Protein AF-A0A450UFZ1-F1 (afdb_monomer)

pLDDT: mean 83.42, std 14.51, range [48.28, 96.44]

Organism: NCBI:txid2126337

Secondary structure (DSSP, 8-state):
------STT-----TT--TTHHHHHT-EEEEE-SSSTT-EEEEEPTT---HHHHHHHHHHHHHHHTTGGG--HHHHHHHHHHHHS--TT----------------PPPHHHHHHHHT-

Structure (mmCIF, N/CA/C/O backbone):
data_AF-A0A450UFZ1-F1
#
_entry.id   AF-A0A450UFZ1-F1
#
loop_
_atom_site.group_PDB
_atom_site.id
_atom_site.type_symbol
_atom_site.label_atom_id
_atom_site.label_alt_id
_atom_site.label_comp_id
_atom_site.label_asym_id
_atom_site.label_entity_id
_atom_site.label_seq_id
_atom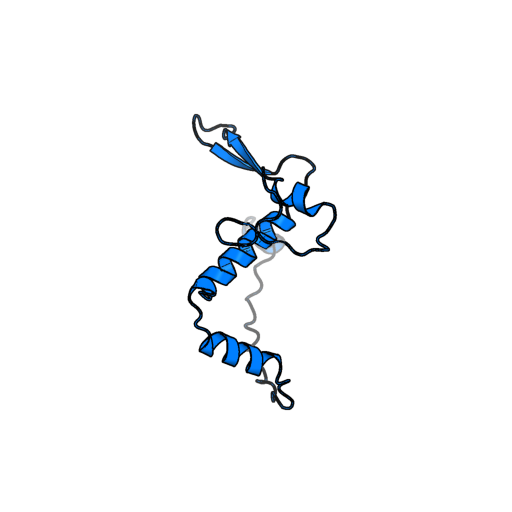_site.pdbx_PDB_ins_code
_atom_site.Cartn_x
_atom_site.Cartn_y
_atom_site.Cartn_z
_atom_site.occupancy
_atom_site.B_iso_or_equiv
_atom_site.auth_seq_id
_atom_site.auth_comp_id
_atom_site.auth_asym_id
_atom_site.auth_atom_id
_atom_site.pdbx_PDB_model_num
ATOM 1 N N . MET A 1 1 ? -22.585 15.765 -6.474 1.00 48.28 1 MET A N 1
ATOM 2 C CA . MET A 1 1 ? -21.159 15.384 -6.363 1.00 48.28 1 MET A CA 1
ATOM 3 C C . MET A 1 1 ? -20.757 14.736 -7.688 1.00 48.28 1 MET A C 1
ATOM 5 O O . MET A 1 1 ? -21.354 13.728 -8.033 1.00 48.28 1 MET A O 1
ATOM 9 N N . LYS A 1 2 ? -19.876 15.345 -8.501 1.00 50.53 2 LYS A N 1
ATOM 10 C CA . LYS A 1 2 ? -19.427 14.746 -9.778 1.00 50.53 2 LYS A CA 1
ATOM 11 C C . LYS A 1 2 ? -18.413 13.640 -9.464 1.00 50.53 2 LYS A C 1
ATOM 13 O O . LYS A 1 2 ? -17.280 13.943 -9.107 1.00 50.53 2 LYS A O 1
ATOM 18 N N . LEU A 1 3 ? -18.851 12.386 -9.540 1.00 60.59 3 LEU A N 1
ATOM 19 C CA . LEU A 1 3 ? -18.049 11.207 -9.186 1.00 60.59 3 LEU A CA 1
ATOM 20 C C . LEU A 1 3 ? -17.047 10.811 -10.289 1.00 60.59 3 LEU A C 1
ATOM 22 O O . LEU A 1 3 ? -16.051 10.161 -10.000 1.00 60.59 3 LEU A O 1
ATOM 26 N N . GLU A 1 4 ? -17.250 11.266 -11.529 1.00 61.94 4 GLU A N 1
ATOM 27 C CA . GLU A 1 4 ? -16.462 10.862 -12.707 1.00 61.94 4 GLU A CA 1
ATOM 28 C C . GLU A 1 4 ? -15.429 11.913 -13.155 1.00 61.94 4 GLU A C 1
ATOM 30 O O . GLU A 1 4 ? -15.299 12.229 -14.336 1.00 61.94 4 GLU A O 1
ATOM 35 N N . ALA A 1 5 ? -14.696 12.508 -12.215 1.00 62.69 5 ALA A N 1
ATOM 36 C CA . ALA A 1 5 ? -13.599 13.422 -12.542 1.00 62.69 5 ALA A CA 1
ATOM 37 C C . ALA A 1 5 ? -12.247 12.694 -12.465 1.00 62.69 5 ALA A C 1
ATOM 39 O O . ALA A 1 5 ? -11.949 12.050 -11.459 1.00 62.69 5 ALA A O 1
ATOM 40 N N . ARG A 1 6 ? -11.421 12.814 -13.513 1.00 65.12 6 ARG A N 1
ATOM 41 C CA . ARG A 1 6 ? -10.036 12.307 -13.561 1.00 65.12 6 ARG A CA 1
ATOM 42 C C . ARG A 1 6 ? -9.068 13.433 -13.185 1.00 65.12 6 ARG A C 1
ATOM 44 O O . ARG A 1 6 ? -9.232 14.539 -13.693 1.00 65.12 6 ARG A O 1
ATOM 51 N N . GLY A 1 7 ? -8.067 13.168 -12.342 1.00 65.38 7 GLY A N 1
ATOM 52 C CA . GLY A 1 7 ? -7.020 14.149 -12.030 1.00 65.38 7 GLY A CA 1
ATOM 53 C C . GLY A 1 7 ? -6.472 14.089 -10.602 1.00 65.38 7 GLY A C 1
ATOM 54 O O . GLY A 1 7 ? -6.672 13.115 -9.882 1.00 65.38 7 GLY A O 1
ATOM 55 N N . ILE A 1 8 ? -5.765 15.160 -10.229 1.00 68.12 8 ILE A N 1
ATOM 56 C CA . ILE A 1 8 ? -5.116 15.380 -8.927 1.00 68.12 8 ILE A CA 1
ATOM 57 C C . ILE A 1 8 ? -6.164 15.265 -7.800 1.00 68.12 8 ILE A C 1
ATOM 59 O O . ILE A 1 8 ? -7.323 15.628 -7.990 1.00 68.12 8 ILE A O 1
ATOM 63 N N . GLU A 1 9 ? -5.761 14.737 -6.639 1.00 65.62 9 GLU A N 1
ATOM 64 C CA . GLU A 1 9 ? -6.634 14.442 -5.481 1.00 65.62 9 GLU A CA 1
ATOM 65 C C . GLU A 1 9 ? -7.625 13.282 -5.684 1.00 65.62 9 GLU A C 1
ATOM 67 O O . GLU A 1 9 ? -8.689 13.222 -5.056 1.00 65.62 9 GLU A O 1
ATOM 72 N N . ARG A 1 10 ? -7.299 12.333 -6.565 1.00 76.62 10 ARG A N 1
ATOM 73 C CA . ARG A 1 10 ? -8.032 11.070 -6.696 1.00 76.62 10 ARG A CA 1
ATOM 74 C C . ARG A 1 10 ? -7.108 9.893 -6.449 1.00 76.62 10 ARG A C 1
ATOM 76 O O . ARG A 1 10 ? -5.946 9.895 -6.845 1.00 76.62 10 ARG A O 1
ATOM 83 N N . TRP A 1 11 ? -7.649 8.891 -5.771 1.00 81.00 11 TRP A N 1
ATOM 84 C CA . TRP A 1 11 ? -6.981 7.617 -5.583 1.00 81.00 11 TRP A CA 1
ATOM 85 C C . TRP A 1 11 ? -7.396 6.666 -6.704 1.00 81.00 11 TRP A C 1
ATOM 87 O O . TRP A 1 11 ? -8.583 6.520 -6.999 1.00 81.00 11 TRP A O 1
ATOM 97 N N . HIS A 1 12 ? -6.402 6.065 -7.348 1.00 84.25 12 HIS A N 1
AT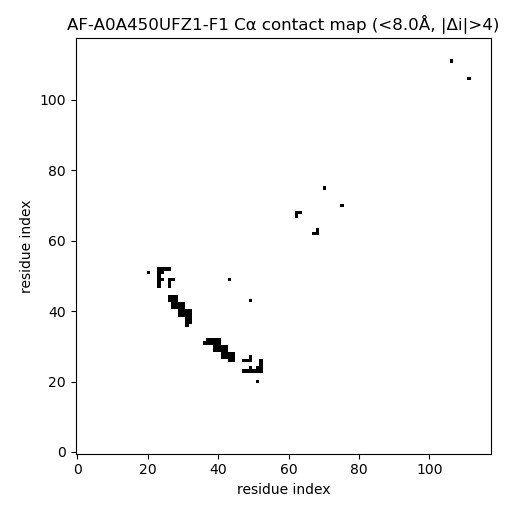OM 98 C CA . HIS A 1 12 ? -6.591 5.118 -8.436 1.00 84.25 12 HIS A CA 1
ATOM 99 C C . HIS A 1 12 ? -6.402 3.701 -7.905 1.00 84.25 12 HIS A C 1
ATOM 101 O O . HIS A 1 12 ? -5.443 3.435 -7.187 1.00 84.25 12 HIS A O 1
ATOM 107 N N . TYR A 1 13 ? -7.299 2.802 -8.294 1.00 87.75 13 TYR A N 1
ATOM 108 C CA . TYR A 1 13 ? -7.231 1.378 -7.989 1.00 87.75 13 TYR A CA 1
ATOM 109 C C . TYR A 1 13 ? -7.456 0.576 -9.275 1.00 87.75 13 TYR A C 1
ATOM 111 O O . TYR A 1 13 ? -7.988 1.090 -10.266 1.00 87.75 13 TYR A O 1
ATOM 119 N N . PHE A 1 14 ? -7.024 -0.682 -9.277 1.00 89.44 14 PHE A N 1
ATOM 120 C CA . PHE A 1 14 ? -7.194 -1.562 -10.428 1.00 89.44 14 PHE A CA 1
ATOM 121 C C . PHE A 1 14 ? -8.674 -1.893 -10.660 1.00 89.44 14 PHE A C 1
ATOM 123 O O . PHE A 1 14 ? -9.403 -2.200 -9.721 1.00 89.44 14 PHE A O 1
ATOM 130 N N . ARG A 1 15 ? -9.130 -1.855 -11.918 1.00 89.31 15 ARG A N 1
ATOM 131 C CA . ARG A 1 15 ? -10.555 -2.020 -12.256 1.00 89.31 15 ARG A CA 1
ATOM 132 C C . ARG A 1 15 ? -11.141 -3.341 -11.753 1.00 89.31 15 ARG A C 1
ATOM 134 O O . ARG A 1 15 ? -12.285 -3.361 -11.316 1.00 89.31 15 ARG A O 1
ATOM 141 N N . GLU A 1 16 ? -10.367 -4.416 -11.826 1.00 94.12 16 GLU A N 1
ATOM 142 C CA . GLU A 1 16 ? -10.795 -5.769 -11.451 1.00 94.12 16 GLU A CA 1
ATOM 143 C C . GLU A 1 16 ? -10.180 -6.183 -10.112 1.00 94.12 16 GLU A C 1
ATOM 145 O O . GLU A 1 16 ? -9.783 -7.329 -9.903 1.00 94.12 16 GLU A O 1
ATOM 150 N N . VAL A 1 17 ? -10.042 -5.223 -9.195 1.00 91.81 17 VAL A N 1
ATOM 151 C CA . VAL A 1 17 ? -9.590 -5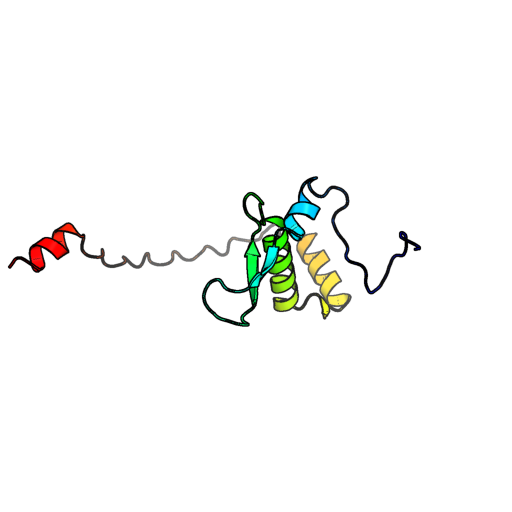.525 -7.842 1.00 91.81 17 VAL A CA 1
ATOM 152 C C . VAL A 1 17 ? -10.554 -6.504 -7.164 1.00 91.81 17 VAL A C 1
ATOM 154 O O . VAL A 1 17 ? -11.749 -6.543 -7.468 1.00 91.81 17 VAL A O 1
ATOM 157 N N . ARG A 1 18 ? -10.033 -7.317 -6.240 1.00 91.44 18 ARG A N 1
ATOM 158 C CA . ARG A 1 18 ? -10.836 -8.291 -5.491 1.00 91.44 18 ARG A CA 1
ATOM 159 C C . ARG A 1 18 ? -12.051 -7.630 -4.838 1.00 91.44 18 ARG A C 1
ATOM 161 O O . ARG A 1 18 ? -11.965 -6.512 -4.335 1.00 91.44 18 ARG A O 1
ATOM 168 N N . ALA A 1 19 ? -13.154 -8.371 -4.763 1.00 93.31 19 ALA A N 1
ATOM 169 C CA . ALA A 1 1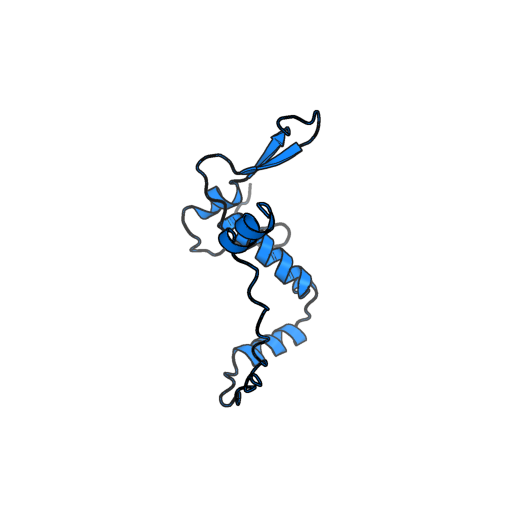9 ? -14.410 -7.883 -4.195 1.00 93.31 19 ALA A CA 1
ATOM 170 C C . ALA A 1 19 ? -14.279 -7.387 -2.739 1.00 93.31 19 ALA A C 1
ATOM 172 O O . ALA A 1 19 ? -14.976 -6.458 -2.344 1.00 93.31 19 ALA A O 1
ATOM 173 N 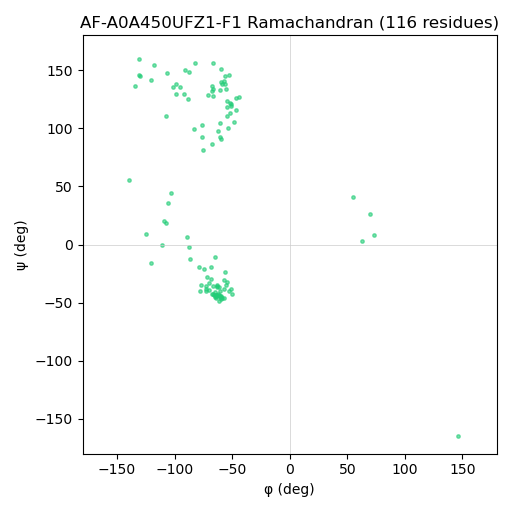N . ASP A 1 20 ? -13.366 -7.966 -1.953 1.00 94.12 20 ASP A N 1
ATOM 174 C CA . ASP A 1 20 ? -13.129 -7.607 -0.551 1.00 94.12 20 ASP A CA 1
ATOM 175 C C . ASP A 1 20 ? -12.121 -6.460 -0.355 1.00 94.12 20 ASP A C 1
ATOM 177 O O . ASP A 1 20 ? -11.895 -6.022 0.771 1.00 94.12 20 ASP A O 1
ATOM 181 N N . TYR A 1 21 ? -11.524 -5.935 -1.427 1.00 94.69 21 TYR A N 1
ATOM 182 C CA . TYR A 1 21 ? -10.431 -4.963 -1.354 1.00 94.69 21 TYR A CA 1
ATOM 183 C C . TYR A 1 21 ? -10.780 -3.694 -0.572 1.00 94.69 21 TYR A C 1
ATOM 185 O O . TYR A 1 21 ? -10.019 -3.275 0.299 1.00 94.69 21 TYR A O 1
ATOM 193 N N . PHE A 1 22 ? -11.952 -3.103 -0.820 1.00 93.06 22 PHE A N 1
ATOM 194 C CA . PHE A 1 22 ? -12.374 -1.889 -0.113 1.00 93.06 22 PHE A CA 1
ATOM 195 C C . PHE A 1 22 ? -12.678 -2.141 1.370 1.00 93.06 22 PHE A C 1
ATOM 197 O O . PHE A 1 22 ? -12.473 -1.262 2.212 1.00 93.06 22 PHE A O 1
ATOM 204 N N . GLU A 1 23 ? -13.123 -3.349 1.715 1.00 94.25 23 GLU A N 1
ATOM 205 C CA . GLU A 1 23 ? -13.295 -3.742 3.113 1.00 94.25 23 GLU A CA 1
ATOM 206 C C . GLU A 1 23 ? -11.939 -3.918 3.802 1.00 94.25 23 GLU A C 1
ATOM 208 O O . GLU A 1 23 ? -11.769 -3.516 4.954 1.00 94.25 23 GLU A O 1
ATOM 213 N N . GLN A 1 24 ? -10.960 -4.479 3.088 1.00 95.62 24 GLN A N 1
ATOM 214 C CA . GLN A 1 24 ? -9.618 -4.705 3.611 1.00 95.62 24 GLN A CA 1
ATOM 215 C C . GLN A 1 24 ? -8.797 -3.414 3.744 1.00 95.62 24 GLN A C 1
ATOM 217 O O . GLN A 1 24 ? -8.104 -3.246 4.747 1.00 95.62 24 GLN A O 1
ATOM 222 N N . ILE A 1 25 ? -8.896 -2.466 2.803 1.00 94.94 25 ILE A N 1
ATOM 223 C CA . ILE A 1 25 ? -8.159 -1.190 2.893 1.00 94.94 25 ILE A CA 1
ATOM 224 C C . ILE A 1 25 ? -8.670 -0.294 4.033 1.00 94.94 25 ILE A C 1
ATOM 226 O O . ILE A 1 25 ? -7.972 0.593 4.512 1.00 94.94 25 ILE A O 1
ATOM 230 N N . THR A 1 26 ? -9.891 -0.553 4.509 1.00 94.19 26 THR A N 1
ATOM 231 C CA . THR A 1 26 ? -10.517 0.139 5.647 1.00 94.19 26 THR A CA 1
ATOM 232 C C . THR A 1 26 ? -10.623 -0.753 6.889 1.00 94.19 26 THR A C 1
ATOM 234 O O . THR A 1 26 ? -11.444 -0.511 7.787 1.00 94.19 26 THR A O 1
ATOM 237 N N . SER A 1 27 ? -9.811 -1.812 6.950 1.00 96.38 27 SER A N 1
ATOM 238 C CA . SER A 1 27 ? -9.857 -2.813 8.019 1.00 96.38 27 SER A CA 1
ATOM 239 C C . SER A 1 27 ? -9.260 -2.313 9.338 1.00 96.38 27 SER A C 1
ATOM 241 O O . SER A 1 27 ? -9.634 -2.814 10.398 1.00 96.38 27 SER A O 1
ATOM 243 N N . GLU A 1 28 ? -8.418 -1.280 9.309 1.00 95.94 28 GLU A N 1
ATOM 244 C CA . GLU A 1 28 ? -7.863 -0.650 10.505 1.00 95.94 28 GLU A CA 1
ATOM 245 C C . GLU A 1 28 ? -8.713 0.511 11.031 1.00 95.94 28 GLU A C 1
ATOM 247 O O . GLU A 1 28 ? -9.388 1.233 10.294 1.00 95.94 28 GLU A O 1
ATOM 252 N N . VAL A 1 29 ? -8.659 0.713 12.347 1.00 95.06 29 VAL A N 1
ATOM 253 C CA . VAL A 1 29 ? -9.247 1.863 13.036 1.00 95.06 29 VAL A CA 1
ATOM 254 C C . VAL A 1 29 ? -8.246 2.492 13.983 1.00 95.06 29 VAL A C 1
ATOM 256 O O . VAL A 1 29 ? -7.459 1.810 14.640 1.00 95.06 29 VAL A O 1
ATOM 259 N N . LYS A 1 30 ? -8.324 3.813 14.115 1.00 96.00 30 LYS A N 1
ATOM 260 C CA . LYS A 1 30 ? -7.589 4.547 15.138 1.00 96.00 30 LYS A CA 1
ATOM 261 C C . LYS A 1 30 ? -8.381 4.500 16.444 1.00 96.00 30 LYS A C 1
ATOM 263 O O . LYS A 1 30 ? -9.338 5.250 16.617 1.00 96.00 30 LYS A O 1
ATOM 268 N N . ALA A 1 31 ? -7.993 3.605 17.348 1.00 94.56 31 ALA A N 1
ATOM 269 C CA . ALA A 1 31 ? -8.699 3.341 18.599 1.00 94.56 31 ALA A CA 1
ATOM 270 C C . ALA A 1 31 ? -7.827 3.650 19.833 1.00 94.56 31 ALA A C 1
ATOM 272 O O . ALA A 1 31 ? -6.596 3.598 19.748 1.00 94.56 31 ALA A O 1
ATOM 273 N N . PRO A 1 32 ? -8.425 3.972 20.995 1.00 96.38 32 PRO A N 1
ATOM 274 C CA . PRO A 1 32 ? -7.683 4.176 22.236 1.00 96.38 32 PRO A CA 1
ATOM 275 C C . PRO A 1 32 ? -6.845 2.959 22.632 1.00 96.38 32 PRO A C 1
ATOM 277 O O . PRO A 1 32 ? -7.273 1.810 22.509 1.00 96.38 32 PRO A O 1
ATOM 280 N N . HIS A 1 33 ? -5.641 3.219 23.132 1.00 95.25 33 HIS A N 1
ATOM 281 C CA . HIS A 1 33 ? -4.787 2.199 23.715 1.00 95.25 33 HIS A CA 1
ATOM 282 C C . HIS A 1 33 ? -5.429 1.670 25.002 1.00 95.25 33 HIS A C 1
ATOM 284 O O . HIS A 1 33 ? -5.839 2.456 25.854 1.00 95.25 33 HIS A O 1
ATOM 290 N N . LYS A 1 34 ? -5.463 0.342 25.176 1.00 91.75 34 LYS A N 1
ATOM 291 C CA . LYS A 1 34 ? -6.190 -0.318 26.279 1.00 91.75 34 LYS A CA 1
ATOM 292 C C . LYS A 1 34 ? -5.787 0.175 27.673 1.00 91.75 34 LYS A C 1
ATOM 294 O O . LYS A 1 34 ? -6.631 0.251 28.555 1.00 91.75 34 LYS A O 1
ATOM 299 N N . SER A 1 35 ? -4.512 0.517 27.860 1.00 94.44 35 SER A N 1
ATOM 300 C CA . SER A 1 35 ? -3.956 0.867 29.180 1.00 94.44 35 SER A CA 1
ATOM 301 C C . SER A 1 35 ? -3.364 2.274 29.270 1.00 94.44 35 SER A C 1
ATOM 303 O O . SER A 1 35 ? -3.116 2.759 30.366 1.00 94.44 35 SER A O 1
ATOM 305 N N . ILE A 1 36 ? -3.102 2.939 28.139 1.00 95.00 36 ILE A N 1
ATOM 306 C CA . ILE A 1 36 ? -2.398 4.231 28.131 1.00 95.00 36 ILE A CA 1
ATOM 307 C C . ILE A 1 36 ? -3.429 5.294 27.800 1.00 95.00 36 ILE A C 1
ATOM 309 O O . ILE A 1 36 ? -3.925 5.363 26.673 1.00 95.00 36 ILE A O 1
ATOM 313 N N . LYS A 1 37 ? -3.747 6.123 28.792 1.00 93.81 37 LYS A N 1
ATOM 314 C CA . LYS A 1 37 ? -4.721 7.202 28.647 1.00 93.81 37 LYS A CA 1
ATOM 315 C C . LYS A 1 37 ? -4.278 8.170 27.544 1.00 93.81 37 LYS A C 1
ATOM 317 O O . LYS A 1 37 ? -3.097 8.481 27.427 1.00 93.81 37 LYS A O 1
ATOM 322 N N . TYR A 1 38 ? -5.230 8.631 26.734 1.00 94.06 38 TYR A N 1
ATOM 323 C CA . TYR A 1 38 ? -5.030 9.589 25.633 1.00 94.06 38 TYR A CA 1
ATOM 324 C C . TYR A 1 38 ? -4.113 9.137 24.483 1.00 94.06 38 TYR A C 1
ATOM 326 O O . TYR A 1 38 ? -3.906 9.898 23.540 1.00 94.06 38 TYR A O 1
ATOM 334 N N . ARG A 1 39 ? -3.602 7.900 24.493 1.00 96.00 39 ARG A N 1
ATOM 335 C CA . ARG A 1 39 ? -2.866 7.346 23.353 1.00 96.00 39 ARG A CA 1
ATOM 336 C C . ARG A 1 39 ? -3.839 6.668 22.396 1.00 96.00 39 ARG A C 1
ATOM 338 O O . ARG A 1 39 ? -4.569 5.768 22.794 1.00 96.00 39 ARG A O 1
ATOM 345 N N . LEU A 1 40 ? -3.811 7.067 21.129 1.00 96.38 40 LEU A N 1
ATOM 346 C CA . LEU A 1 40 ? -4.507 6.372 20.048 1.00 96.38 40 LEU A CA 1
ATOM 347 C C . LEU A 1 40 ? -3.519 5.472 19.305 1.00 96.38 40 LEU A C 1
ATOM 349 O O . LEU A 1 40 ? -2.389 5.881 19.035 1.00 96.38 40 LEU A O 1
ATOM 353 N N . VAL A 1 41 ? -3.949 4.264 18.965 1.00 96.38 41 VAL A N 1
ATOM 354 C CA . VAL A 1 41 ? -3.179 3.295 18.183 1.00 96.38 41 VAL A CA 1
ATOM 355 C C . VAL A 1 41 ? -4.034 2.764 17.038 1.00 96.38 41 VAL A C 1
ATOM 357 O O . VAL A 1 41 ? -5.251 2.624 17.176 1.00 96.38 41 VAL A O 1
ATOM 360 N N . TRP A 1 42 ? -3.397 2.502 15.900 1.00 95.50 42 TRP A N 1
ATOM 361 C CA . TRP A 1 42 ? -4.034 1.788 14.800 1.00 95.50 42 TRP A CA 1
ATOM 362 C C . TRP A 1 42 ? -4.196 0.325 15.197 1.00 95.50 42 TRP A C 1
ATOM 364 O O . TRP A 1 42 ? -3.266 -0.293 15.714 1.00 95.50 42 TRP A O 1
ATOM 374 N N . GLN A 1 43 ? -5.413 -0.184 15.057 1.00 95.25 43 GLN A N 1
ATOM 375 C CA . GLN A 1 43 ? -5.774 -1.550 15.407 1.00 95.25 43 GLN A CA 1
ATOM 376 C C . GLN A 1 43 ? -6.598 -2.143 14.272 1.00 95.25 43 GLN A C 1
ATOM 378 O O . GLN A 1 43 ? -7.519 -1.498 13.765 1.00 95.25 43 GLN A O 1
ATOM 383 N N . LEU A 1 44 ? -6.301 -3.389 13.919 1.00 95.94 44 LEU A N 1
ATOM 384 C CA . LEU A 1 44 ? -7.113 -4.174 13.001 1.00 95.94 44 LEU A CA 1
ATOM 385 C C . LEU A 1 44 ? -8.477 -4.490 13.634 1.00 95.94 44 LEU A C 1
ATOM 387 O O . LEU A 1 44 ? -8.558 -4.943 14.779 1.00 95.94 44 LEU A O 1
ATOM 391 N N . LYS A 1 45 ? -9.562 -4.272 12.884 1.00 94.00 45 LYS A N 1
ATOM 392 C CA . LYS A 1 45 ? -10.906 -4.732 13.257 1.00 94.00 45 LYS A CA 1
ATOM 393 C C . LYS A 1 45 ? -10.915 -6.258 13.372 1.00 94.00 45 LYS A C 1
ATOM 395 O O . LYS A 1 45 ? -10.465 -6.962 12.472 1.00 94.00 45 LYS A O 1
ATOM 400 N N . SER A 1 46 ? -11.487 -6.771 14.459 1.00 92.50 46 SER A N 1
ATOM 401 C CA . SER A 1 46 ? -11.610 -8.217 14.676 1.00 92.50 46 SER A CA 1
ATOM 402 C C . SER A 1 46 ? -12.343 -8.904 13.515 1.00 92.50 46 SER A C 1
ATOM 404 O O . SER A 1 46 ? -13.340 -8.384 13.011 1.00 92.50 46 SER A O 1
ATOM 406 N N . GLY A 1 47 ? -11.844 -10.069 13.093 1.00 92.19 47 GLY A N 1
ATOM 407 C CA . GLY A 1 47 ? -12.442 -10.877 12.024 1.00 92.19 47 GLY A CA 1
ATOM 408 C C . GLY A 1 47 ? -12.265 -10.322 10.607 1.00 92.19 47 GLY A C 1
ATOM 409 O O . GLY A 1 47 ? -12.864 -10.853 9.674 1.00 92.19 47 GLY A O 1
ATOM 410 N N . ARG A 1 48 ? -11.465 -9.265 10.418 1.00 93.06 48 ARG A N 1
ATOM 411 C CA . ARG A 1 48 ? -11.154 -8.698 9.099 1.00 93.06 48 ARG A CA 1
ATOM 412 C C . ARG A 1 48 ? -9.723 -9.033 8.684 1.00 93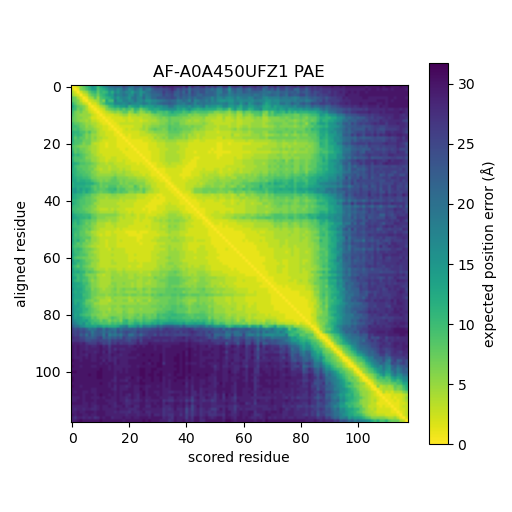.06 48 ARG A C 1
ATOM 414 O O . ARG A 1 48 ? -8.836 -9.124 9.524 1.00 93.06 48 ARG A O 1
ATOM 421 N N . ARG A 1 49 ? -9.517 -9.205 7.377 1.00 94.31 49 ARG A N 1
ATOM 422 C CA . ARG A 1 49 ? -8.186 -9.290 6.758 1.00 94.31 49 ARG A CA 1
ATOM 423 C C . ARG A 1 49 ? -7.692 -7.886 6.410 1.00 94.31 49 ARG A C 1
ATOM 425 O O . ARG A 1 49 ? -8.512 -7.030 6.079 1.00 94.31 49 ARG A O 1
ATOM 432 N N . ASN A 1 50 ? -6.381 -7.672 6.459 1.00 95.81 50 ASN A N 1
ATOM 433 C CA . ASN A 1 50 ? -5.729 -6.389 6.168 1.00 95.81 50 ASN A CA 1
ATOM 434 C C . ASN A 1 50 ? -4.649 -6.480 5.077 1.00 95.81 50 ASN A C 1
ATOM 436 O O . ASN A 1 50 ? -3.948 -5.503 4.841 1.00 95.81 50 ASN A O 1
ATOM 440 N N . GLU A 1 51 ? -4.546 -7.621 4.390 1.00 94.69 51 GLU A N 1
ATOM 441 C CA . GLU A 1 51 ? -3.531 -7.892 3.363 1.00 94.69 51 GLU A CA 1
ATOM 442 C C . GLU A 1 51 ? -3.498 -6.789 2.287 1.00 94.69 51 GLU A C 1
ATOM 444 O O . GLU A 1 51 ? -2.424 -6.365 1.864 1.00 94.69 51 GLU A O 1
ATOM 449 N N . ALA A 1 52 ? -4.668 -6.282 1.872 1.00 95.00 52 ALA A N 1
ATOM 450 C CA . ALA A 1 52 ? -4.751 -5.192 0.901 1.00 95.00 52 ALA A CA 1
ATOM 451 C C . ALA A 1 52 ? -4.148 -3.879 1.424 1.00 95.00 52 ALA A C 1
ATOM 453 O O . ALA A 1 52 ? -3.402 -3.227 0.701 1.00 95.00 52 ALA A O 1
ATOM 454 N N . LEU A 1 53 ? -4.447 -3.492 2.671 1.00 95.00 53 LEU A N 1
ATOM 455 C CA . LEU A 1 53 ? -3.894 -2.271 3.261 1.00 95.00 53 LEU A CA 1
ATOM 456 C C . LEU A 1 53 ? -2.373 -2.380 3.401 1.00 95.00 53 LEU A C 1
ATOM 458 O O . LEU A 1 53 ? -1.658 -1.464 2.998 1.00 95.00 53 LEU A O 1
ATOM 462 N N . ASP A 1 54 ? -1.891 -3.513 3.914 1.00 95.12 54 ASP A N 1
ATOM 463 C CA . ASP A 1 54 ? -0.460 -3.772 4.083 1.00 95.12 54 ASP A CA 1
ATOM 464 C C . ASP A 1 54 ? 0.266 -3.704 2.730 1.00 95.12 54 ASP A C 1
ATOM 466 O O . ASP A 1 54 ? 1.299 -3.043 2.603 1.00 95.12 54 ASP A O 1
ATOM 470 N N . GLY A 1 55 ? -0.316 -4.314 1.692 1.00 94.56 55 GLY A N 1
ATOM 471 C CA . GLY A 1 55 ? 0.197 -4.266 0.324 1.00 94.56 55 GLY A CA 1
ATOM 472 C C . GLY A 1 55 ? 0.315 -2.843 -0.227 1.00 94.56 55 GLY A C 1
ATOM 473 O O . GLY A 1 55 ? 1.362 -2.487 -0.768 1.00 94.56 55 GLY A O 1
ATOM 474 N N . GLU A 1 56 ? -0.707 -2.005 -0.043 1.00 93.62 56 GLU A N 1
ATOM 475 C CA . GLU A 1 56 ? -0.680 -0.600 -0.476 1.00 93.62 56 GLU A CA 1
ATOM 476 C C . GLU A 1 56 ? 0.370 0.219 0.285 1.00 93.62 56 GLU A C 1
ATOM 478 O O . GLU A 1 56 ? 1.096 1.023 -0.307 1.00 93.62 56 GLU A O 1
ATOM 483 N N . VAL A 1 57 ? 0.504 -0.002 1.597 1.00 94.56 57 VAL A N 1
ATOM 484 C CA . VAL A 1 57 ? 1.521 0.672 2.417 1.00 94.56 57 VAL A CA 1
ATOM 485 C C . VAL A 1 57 ? 2.926 0.281 1.960 1.00 94.56 57 VAL A C 1
ATOM 487 O O . VAL A 1 57 ? 3.782 1.158 1.801 1.00 94.56 57 VAL A O 1
ATOM 490 N N . TYR A 1 58 ? 3.172 -1.003 1.690 1.00 95.81 58 TYR A N 1
ATOM 491 C CA . TYR A 1 58 ? 4.458 -1.462 1.169 1.00 95.81 58 TYR A CA 1
ATOM 492 C C . TYR A 1 58 ? 4.737 -0.946 -0.238 1.00 95.81 58 TYR A C 1
ATOM 494 O O . TYR A 1 58 ? 5.848 -0.476 -0.492 1.00 95.81 58 TYR A O 1
ATOM 502 N N . ALA A 1 59 ? 3.748 -0.963 -1.131 1.00 94.12 59 ALA A N 1
ATOM 503 C CA . ALA A 1 59 ? 3.883 -0.418 -2.476 1.00 94.12 59 ALA A CA 1
ATOM 504 C C . ALA A 1 59 ? 4.215 1.080 -2.434 1.00 94.12 59 ALA A C 1
ATOM 506 O O . ALA A 1 59 ? 5.149 1.529 -3.101 1.00 94.12 59 ALA A O 1
ATOM 507 N N . LEU A 1 60 ? 3.524 1.852 -1.589 1.00 93.06 60 LEU A N 1
ATOM 508 C CA . LEU A 1 60 ? 3.801 3.273 -1.397 1.00 93.06 60 LEU A CA 1
ATOM 509 C C . LEU A 1 60 ? 5.200 3.507 -0.819 1.00 93.06 60 LEU A C 1
ATOM 511 O O . LEU A 1 60 ? 5.915 4.403 -1.276 1.00 93.06 60 LEU A O 1
ATOM 515 N N . HIS A 1 61 ? 5.603 2.718 0.179 1.00 96.38 61 HIS A N 1
ATOM 516 C CA . HIS A 1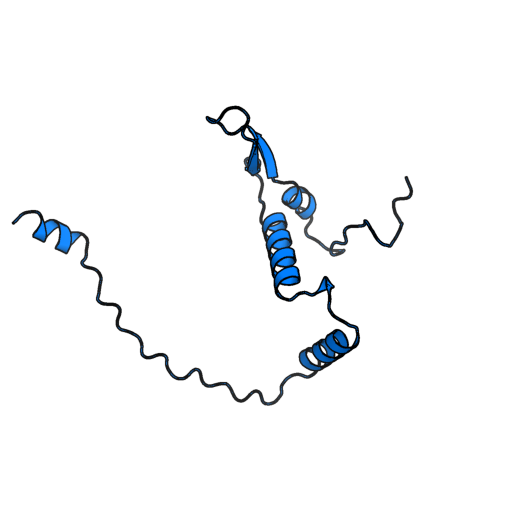 61 ? 6.939 2.805 0.757 1.00 96.38 61 HIS A CA 1
ATOM 517 C C . HIS A 1 61 ? 8.015 2.507 -0.294 1.00 96.38 61 HIS A C 1
ATOM 519 O O . HIS A 1 61 ? 8.936 3.306 -0.462 1.00 96.38 61 HIS A O 1
ATOM 525 N N . ALA A 1 62 ? 7.870 1.421 -1.056 1.00 96.38 62 ALA A N 1
ATOM 526 C CA . ALA A 1 62 ? 8.780 1.060 -2.139 1.00 96.38 62 ALA A CA 1
ATOM 527 C C . ALA A 1 62 ? 8.844 2.159 -3.210 1.00 96.38 62 ALA A C 1
ATOM 529 O O . ALA A 1 62 ? 9.933 2.587 -3.590 1.00 96.38 62 ALA A O 1
ATOM 530 N N . ALA A 1 63 ? 7.693 2.700 -3.624 1.00 94.06 63 ALA A N 1
ATOM 531 C CA . ALA A 1 63 ? 7.616 3.785 -4.598 1.00 94.06 63 ALA A CA 1
ATOM 532 C C . ALA A 1 63 ? 8.325 5.061 -4.115 1.00 94.06 63 ALA A C 1
ATOM 534 O O . ALA A 1 63 ? 8.956 5.773 -4.902 1.00 94.06 63 ALA A O 1
ATOM 535 N N . ARG A 1 64 ? 8.254 5.366 -2.814 1.00 94.81 64 ARG A N 1
ATOM 536 C CA . ARG A 1 64 ? 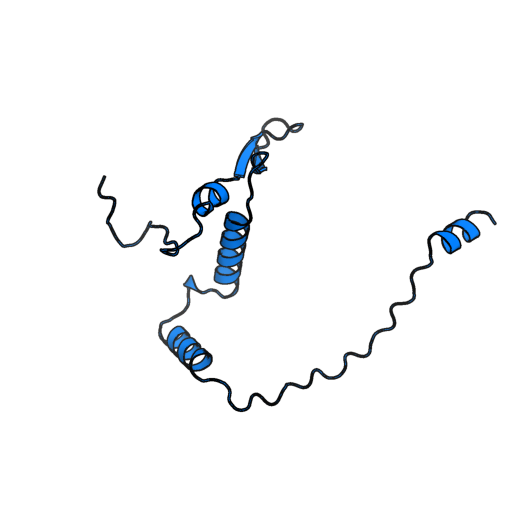8.997 6.482 -2.211 1.00 94.81 64 ARG A CA 1
ATOM 537 C C . ARG A 1 64 ? 10.488 6.184 -2.100 1.00 94.81 64 ARG A C 1
ATOM 539 O O . ARG A 1 64 ? 11.282 7.072 -2.404 1.00 94.81 64 ARG A O 1
ATOM 546 N N . ALA A 1 65 ? 10.861 4.959 -1.735 1.00 96.44 65 ALA A N 1
ATOM 547 C CA . ALA A 1 65 ? 12.252 4.526 -1.628 1.00 96.44 65 ALA A CA 1
ATOM 548 C C . ALA A 1 65 ? 12.986 4.633 -2.974 1.00 96.44 65 ALA A C 1
ATOM 550 O O . ALA A 1 65 ? 14.076 5.198 -3.029 1.00 96.44 65 ALA A O 1
ATOM 551 N N . VAL A 1 66 ? 12.353 4.200 -4.072 1.00 94.50 66 VAL A N 1
ATOM 552 C CA . VAL A 1 66 ? 12.908 4.328 -5.437 1.00 94.50 66 VAL A CA 1
ATOM 553 C C . VAL A 1 66 ? 12.536 5.647 -6.126 1.00 94.50 66 VAL A C 1
ATOM 555 O O . VAL A 1 66 ? 12.861 5.860 -7.291 1.00 94.50 66 VAL A O 1
ATOM 558 N N . ARG A 1 67 ? 11.883 6.565 -5.398 1.00 95.00 67 ARG A N 1
ATOM 559 C CA . ARG A 1 67 ? 11.541 7.928 -5.838 1.00 95.00 67 ARG A CA 1
ATOM 560 C C . ARG A 1 67 ? 10.742 7.985 -7.147 1.00 95.00 67 ARG A C 1
ATOM 562 O O . ARG A 1 67 ? 10.944 8.889 -7.953 1.00 95.00 67 ARG A O 1
ATOM 569 N N . VAL A 1 68 ? 9.774 7.083 -7.316 1.00 93.00 68 VAL A N 1
ATOM 570 C CA . VAL A 1 68 ? 8.873 7.020 -8.488 1.00 93.00 68 VAL A CA 1
ATOM 571 C C . VAL A 1 68 ? 8.246 8.383 -8.803 1.00 93.00 68 VAL A C 1
ATOM 573 O O . VAL A 1 68 ? 8.220 8.822 -9.946 1.00 93.00 68 VAL A O 1
ATOM 576 N N . HIS A 1 69 ? 7.807 9.101 -7.768 1.00 88.94 69 HIS A N 1
ATOM 577 C CA . HIS A 1 69 ? 7.190 10.428 -7.864 1.00 88.94 69 HIS A CA 1
ATOM 578 C C . HIS A 1 69 ? 8.114 11.547 -8.389 1.00 88.94 69 HIS A C 1
ATOM 580 O O . HIS A 1 69 ? 7.629 12.637 -8.674 1.00 88.94 69 HIS A O 1
ATOM 586 N N . LEU A 1 70 ? 9.425 11.307 -8.502 1.00 94.88 70 LEU A N 1
ATOM 587 C CA . LEU A 1 70 ? 10.412 12.253 -9.042 1.00 94.88 70 LEU A CA 1
ATOM 588 C C . LEU A 1 70 ? 10.978 11.805 -10.396 1.00 94.88 70 LEU A C 1
ATOM 590 O O . LEU A 1 70 ? 11.839 12.486 -10.957 1.00 94.88 70 LEU A O 1
ATOM 594 N N . MET A 1 71 ? 10.544 10.652 -10.910 1.00 95.44 71 MET A N 1
ATOM 595 C CA . MET A 1 71 ? 11.053 10.119 -12.166 1.00 95.44 71 MET A CA 1
ATOM 596 C C . MET A 1 71 ? 10.649 11.008 -13.339 1.00 95.44 71 MET A C 1
ATOM 598 O O . MET A 1 71 ? 9.477 11.324 -13.545 1.00 95.44 71 MET A O 1
ATOM 602 N N . ARG A 1 72 ? 11.647 11.388 -14.136 1.00 95.75 72 ARG A N 1
ATOM 603 C CA . ARG A 1 72 ? 11.463 12.167 -15.363 1.00 95.75 72 ARG A CA 1
ATOM 604 C C . ARG A 1 72 ? 11.072 11.250 -16.526 1.00 95.75 72 ARG A C 1
ATOM 606 O O . ARG A 1 72 ? 11.468 10.085 -16.520 1.00 95.75 72 ARG A O 1
ATOM 613 N N . PRO A 1 73 ? 10.412 11.767 -17.579 1.00 96.00 73 PRO A N 1
ATOM 614 C CA . PRO A 1 73 ? 10.020 10.967 -18.744 1.00 96.00 73 PRO A CA 1
ATOM 615 C C . PRO A 1 73 ? 11.158 10.138 -19.360 1.00 96.00 73 PRO A C 1
ATOM 617 O O . PRO A 1 73 ? 10.953 8.983 -19.706 1.00 96.00 73 PRO A O 1
ATOM 620 N N . ALA A 1 74 ? 12.382 10.677 -19.419 1.00 96.31 74 ALA A N 1
ATOM 621 C CA . ALA A 1 74 ? 13.542 9.942 -19.931 1.00 96.31 74 ALA A CA 1
ATOM 622 C C . ALA A 1 74 ? 13.905 8.700 -19.090 1.00 96.31 74 ALA A C 1
ATOM 624 O O . ALA A 1 74 ? 14.324 7.689 -19.637 1.00 96.31 74 ALA A O 1
ATOM 625 N N . GLN A 1 75 ? 13.725 8.760 -17.765 1.00 94.94 75 GLN A N 1
ATOM 626 C CA . GLN A 1 75 ? 13.982 7.621 -16.874 1.00 94.94 75 GLN A CA 1
ATOM 627 C C . GLN A 1 75 ? 12.902 6.548 -17.025 1.00 94.94 75 GLN A C 1
ATOM 629 O O . GLN A 1 75 ? 13.207 5.362 -16.970 1.00 94.94 75 GLN A O 1
ATOM 634 N N . TRP A 1 76 ? 11.654 6.964 -17.255 1.00 95.00 76 TRP A N 1
ATOM 635 C CA . TRP A 1 76 ? 10.564 6.045 -17.579 1.00 95.00 76 TRP A CA 1
ATOM 636 C C . TRP A 1 76 ? 10.789 5.332 -18.909 1.00 95.00 76 TRP A C 1
ATOM 638 O O . TRP A 1 76 ? 10.630 4.119 -18.964 1.00 95.00 76 TRP A O 1
ATOM 648 N N . ALA A 1 77 ? 11.223 6.059 -19.941 1.00 94.62 77 ALA A N 1
ATOM 649 C CA . ALA A 1 77 ? 11.554 5.468 -21.235 1.00 94.62 77 ALA A CA 1
ATOM 650 C C . ALA A 1 77 ? 12.693 4.441 -21.123 1.00 94.62 77 ALA A C 1
ATOM 652 O O . ALA A 1 77 ? 12.633 3.382 -21.740 1.00 94.62 77 ALA A O 1
ATOM 653 N N . GLU A 1 78 ? 13.716 4.718 -20.309 1.00 92.88 78 GLU A N 1
ATOM 654 C CA . GLU A 1 78 ? 14.799 3.761 -20.062 1.00 92.88 78 GLU A CA 1
ATOM 655 C C . GLU A 1 78 ? 14.298 2.490 -19.360 1.00 92.88 78 GLU A C 1
ATOM 657 O O . GLU A 1 78 ? 14.621 1.383 -19.781 1.00 92.88 78 GLU A O 1
ATOM 662 N N . LEU A 1 79 ? 13.453 2.631 -18.332 1.00 91.75 79 LEU A N 1
ATOM 663 C CA . LEU A 1 79 ? 12.838 1.487 -17.650 1.00 91.75 79 LEU A CA 1
ATOM 664 C C . LEU A 1 79 ? 11.947 0.667 -18.583 1.00 91.75 79 LEU A C 1
ATOM 666 O O . LEU A 1 79 ? 12.004 -0.558 -18.559 1.00 91.75 79 LEU A O 1
ATOM 670 N N . GLU A 1 80 ? 11.141 1.323 -19.415 1.00 92.31 80 GLU A N 1
ATOM 671 C CA . GLU A 1 80 ? 10.287 0.651 -20.395 1.00 92.31 80 GLU A CA 1
ATOM 672 C C . GLU A 1 80 ? 11.117 -0.154 -21.398 1.00 92.31 80 GLU A C 1
ATOM 674 O O . GLU A 1 80 ? 10.800 -1.316 -21.667 1.00 92.31 80 GLU A O 1
ATOM 679 N N . ARG A 1 81 ? 12.220 0.421 -21.896 1.00 90.38 81 ARG A N 1
ATOM 680 C CA . ARG A 1 81 ? 13.178 -0.293 -22.750 1.00 90.38 81 ARG A CA 1
ATOM 681 C C . ARG A 1 81 ? 13.773 -1.494 -22.027 1.00 90.38 81 ARG A C 1
ATOM 683 O O . ARG A 1 81 ? 13.768 -2.577 -22.597 1.00 90.38 81 ARG A O 1
ATOM 690 N N . ALA A 1 82 ? 14.220 -1.326 -20.783 1.00 88.06 82 ALA A N 1
ATOM 691 C CA . ALA A 1 82 ? 14.805 -2.404 -19.988 1.00 88.06 82 ALA A CA 1
ATOM 692 C C . ALA A 1 82 ? 13.814 -3.546 -19.690 1.00 88.06 82 ALA A C 1
ATOM 694 O O . ALA A 1 82 ? 14.213 -4.704 -19.672 1.00 88.06 82 ALA A O 1
ATOM 695 N N . VAL A 1 83 ? 12.530 -3.242 -19.469 1.00 87.88 83 VAL A N 1
ATOM 696 C CA . VAL A 1 83 ? 11.487 -4.251 -19.200 1.00 87.88 83 VAL A CA 1
ATOM 697 C C . VAL A 1 83 ? 11.034 -4.956 -20.480 1.00 87.88 83 VAL A C 1
ATOM 699 O O . VAL A 1 83 ? 10.803 -6.163 -20.472 1.00 87.88 83 VAL A O 1
ATOM 702 N N . THR A 1 84 ? 10.893 -4.215 -21.581 1.00 86.25 84 THR A N 1
ATOM 703 C CA . THR A 1 84 ? 10.409 -4.757 -22.864 1.00 86.25 84 THR A CA 1
ATOM 704 C C . THR A 1 84 ? 11.494 -5.551 -23.582 1.00 86.25 84 THR A C 1
ATOM 706 O O . THR A 1 84 ? 11.216 -6.550 -24.248 1.00 86.25 84 THR A O 1
ATOM 709 N N . GLN A 1 85 ? 12.748 -5.123 -23.448 1.00 76.50 85 GLN A N 1
ATOM 710 C CA . GLN A 1 85 ? 13.887 -5.856 -23.961 1.00 76.50 85 GLN A CA 1
ATOM 711 C C . GLN A 1 85 ? 14.157 -7.043 -23.030 1.00 76.50 85 GLN A C 1
ATOM 713 O O . GLN A 1 85 ? 14.881 -6.924 -22.049 1.00 76.50 85 GLN A O 1
ATOM 718 N N . MET A 1 86 ? 13.582 -8.207 -23.348 1.00 61.38 86 MET A N 1
ATOM 719 C CA . MET A 1 86 ? 14.004 -9.470 -22.741 1.00 61.38 86 MET A CA 1
ATOM 720 C C . MET A 1 86 ? 15.525 -9.587 -22.869 1.00 61.38 86 MET A C 1
ATOM 722 O O . MET A 1 86 ? 16.058 -9.600 -23.983 1.00 61.38 86 MET A O 1
ATOM 726 N N . THR A 1 87 ? 16.231 -9.671 -21.744 1.00 65.75 87 THR A N 1
ATOM 727 C CA . THR A 1 87 ? 17.668 -9.942 -21.731 1.00 65.75 87 THR A CA 1
ATOM 728 C C . THR A 1 87 ? 17.888 -11.372 -22.228 1.00 65.75 87 THR A C 1
ATOM 730 O O . THR A 1 87 ? 17.933 -12.314 -21.444 1.00 65.75 87 THR A O 1
ATOM 733 N N . LEU A 1 88 ? 17.984 -11.553 -23.550 1.00 65.75 88 LEU A N 1
ATOM 734 C CA . LEU A 1 88 ? 18.168 -12.862 -24.197 1.00 65.75 88 LEU A CA 1
ATOM 735 C C . LEU A 1 88 ? 19.414 -13.610 -23.693 1.00 65.75 88 LEU A C 1
ATOM 737 O O . LEU A 1 88 ? 19.463 -14.832 -23.777 1.00 65.75 88 LEU A O 1
ATOM 741 N N . PHE A 1 89 ? 20.395 -12.879 -23.158 1.00 63.31 89 PHE A N 1
ATOM 742 C CA . PHE A 1 89 ? 21.668 -13.402 -22.670 1.00 63.31 89 PHE A CA 1
ATOM 743 C C . PHE A 1 89 ? 22.084 -12.722 -21.368 1.00 63.31 89 PHE A C 1
ATOM 745 O O . PHE A 1 89 ? 23.163 -12.139 -21.276 1.00 63.31 89 PHE A O 1
ATOM 752 N N . GLN A 1 90 ? 21.231 -12.759 -20.345 1.00 62.00 90 GLN A N 1
ATOM 753 C CA . GLN A 1 90 ? 21.737 -12.515 -18.999 1.00 62.00 90 GLN A CA 1
ATOM 754 C C . GLN A 1 90 ? 22.480 -13.787 -18.587 1.00 62.00 90 GLN A C 1
ATOM 756 O O . GLN A 1 90 ? 21.905 -14.672 -17.956 1.00 62.00 90 GLN A O 1
ATOM 761 N N . GLU A 1 91 ? 23.733 -13.920 -19.042 1.00 62.00 91 GLU A N 1
ATOM 762 C CA . GLU A 1 91 ? 24.673 -14.874 -18.461 1.00 62.00 91 GLU A CA 1
ATOM 763 C C . GLU A 1 91 ? 24.557 -14.683 -16.960 1.00 62.00 91 GLU A C 1
ATOM 765 O O . GLU A 1 91 ? 24.732 -13.567 -16.455 1.00 62.00 91 GLU A O 1
ATOM 770 N N . GLY A 1 92 ? 24.090 -15.735 -16.283 1.00 59.00 92 GLY A N 1
ATOM 771 C CA . GLY A 1 92 ? 23.852 -15.684 -14.859 1.00 59.00 92 GLY A CA 1
ATOM 772 C C . GLY A 1 92 ? 25.077 -15.047 -14.235 1.00 59.00 92 GLY A C 1
ATOM 773 O O . GLY A 1 92 ? 26.199 -15.491 -14.473 1.00 59.00 92 GLY A O 1
ATOM 774 N N . THR A 1 93 ? 24.876 -13.990 -13.450 1.00 53.25 93 THR A N 1
ATOM 775 C CA . THR A 1 93 ? 25.812 -13.762 -12.363 1.00 53.25 93 THR A CA 1
ATOM 776 C C . THR A 1 93 ? 25.691 -15.025 -11.537 1.00 53.25 93 THR A C 1
ATOM 778 O O . THR A 1 93 ? 24.763 -15.172 -10.743 1.00 53.25 93 THR A O 1
ATOM 781 N N . GLU A 1 94 ? 26.535 -15.996 -11.872 1.00 54.31 94 GLU A N 1
ATOM 782 C CA . GLU A 1 94 ? 26.787 -17.182 -11.103 1.00 54.31 94 GLU A CA 1
ATOM 783 C C . GLU A 1 94 ? 27.022 -16.628 -9.711 1.00 54.31 94 GLU A C 1
ATOM 785 O O . GLU A 1 94 ? 27.981 -15.897 -9.459 1.00 54.31 94 GLU A O 1
ATOM 790 N N . SER A 1 95 ? 26.015 -16.808 -8.858 1.00 51.72 95 SER A N 1
ATOM 791 C CA . SER A 1 95 ? 26.127 -16.535 -7.445 1.00 51.72 95 SER A CA 1
ATOM 792 C C . SER A 1 95 ? 27.342 -17.340 -7.032 1.00 51.72 95 SER A C 1
ATOM 794 O O . SER A 1 95 ? 27.229 -18.560 -6.888 1.00 51.72 95 SER A O 1
ATOM 796 N N . ALA A 1 96 ? 28.496 -16.677 -6.906 1.00 60.22 96 ALA A N 1
ATOM 797 C CA . ALA A 1 96 ? 29.679 -17.275 -6.325 1.00 60.22 96 ALA A CA 1
ATOM 798 C C . ALA A 1 96 ? 29.185 -18.018 -5.083 1.00 60.22 96 ALA A C 1
ATOM 800 O O . ALA A 1 96 ? 28.412 -17.419 -4.323 1.00 60.22 96 ALA A O 1
ATOM 801 N N . PRO A 1 97 ? 29.493 -19.317 -4.928 1.00 57.78 97 PRO A N 1
ATOM 802 C CA . PRO A 1 97 ? 28.967 -20.085 -3.820 1.00 57.78 97 PRO A CA 1
ATOM 803 C C . PRO A 1 97 ? 29.342 -19.322 -2.562 1.00 57.78 97 PRO A C 1
ATOM 805 O O . PRO A 1 97 ? 30.521 -19.190 -2.235 1.00 57.78 97 PRO A O 1
ATOM 808 N N . VAL A 1 98 ? 28.335 -18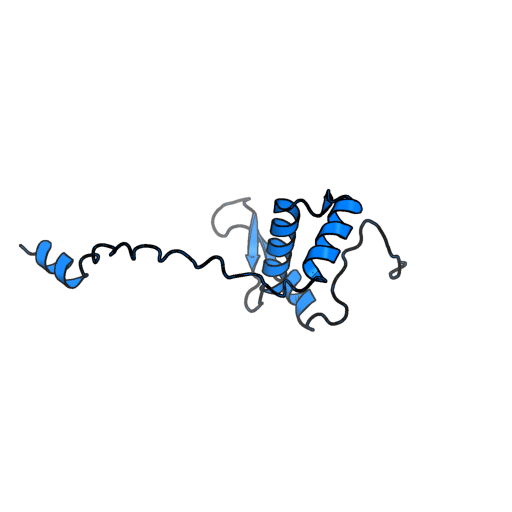.742 -1.907 1.00 60.88 98 VAL A N 1
ATOM 809 C CA . VAL A 1 98 ? 28.506 -18.163 -0.584 1.00 60.88 98 VAL A CA 1
ATOM 810 C C . VAL A 1 98 ? 29.082 -19.322 0.215 1.00 60.88 98 VAL A C 1
ATOM 812 O O . VAL A 1 98 ? 28.430 -20.374 0.250 1.00 60.88 98 VAL A O 1
ATOM 815 N N . PRO A 1 99 ? 30.305 -19.223 0.770 1.00 63.00 99 PRO A N 1
ATOM 816 C CA . PRO A 1 99 ? 30.791 -20.262 1.654 1.00 63.00 99 PRO A CA 1
ATOM 817 C C . PRO A 1 99 ? 29.685 -20.450 2.679 1.00 63.00 99 PRO A C 1
ATOM 819 O O . PRO A 1 99 ? 29.268 -19.466 3.297 1.00 63.00 99 PRO A O 1
ATOM 822 N N . SER A 1 100 ? 29.123 -21.658 2.780 1.00 59.41 100 SER A N 1
ATOM 823 C CA . SER A 1 100 ? 28.148 -21.928 3.821 1.00 59.41 100 SER A CA 1
ATOM 824 C C . SER A 1 100 ? 28.909 -21.736 5.120 1.00 59.41 100 SER A C 1
ATOM 826 O O . SER A 1 100 ? 29.687 -22.598 5.530 1.00 59.41 100 SER A O 1
ATOM 828 N N . GLU A 1 101 ? 28.771 -20.558 5.711 1.00 60.72 101 GLU A N 1
ATOM 829 C CA . GLU A 1 101 ? 29.278 -20.290 7.031 1.00 60.72 101 GLU A CA 1
ATOM 830 C C . GLU A 1 101 ? 28.535 -21.289 7.909 1.00 60.72 101 GLU A C 1
ATOM 832 O O . GLU A 1 101 ? 27.316 -21.210 8.094 1.00 60.72 101 GLU A O 1
ATOM 837 N N . VAL A 1 102 ? 29.256 -22.334 8.314 1.00 60.12 102 VAL A N 1
ATOM 838 C CA . VAL A 1 102 ? 28.768 -23.347 9.233 1.00 60.12 102 VAL A CA 1
ATOM 839 C C . VAL A 1 102 ? 28.457 -22.581 10.505 1.00 60.12 102 VAL A C 1
ATOM 841 O O . VAL A 1 102 ? 29.345 -22.333 11.319 1.00 60.12 102 VAL A O 1
ATOM 844 N N . LYS A 1 103 ? 27.206 -22.129 10.652 1.00 64.06 103 LYS A N 1
ATOM 845 C CA . LYS A 1 103 ? 26.737 -21.547 11.903 1.00 64.06 103 LYS A CA 1
ATOM 846 C C . LYS A 1 103 ? 27.085 -22.570 12.980 1.00 64.06 103 LYS A C 1
ATOM 848 O O . LYS A 1 103 ? 26.637 -23.716 12.856 1.00 64.06 103 LYS A O 1
ATOM 853 N N . PRO A 1 104 ? 27.880 -22.212 14.004 1.00 64.38 104 PRO A N 1
ATOM 854 C CA . PRO A 1 104 ? 28.126 -23.127 15.100 1.00 64.38 104 PRO A CA 1
ATOM 855 C C . PRO A 1 104 ? 26.762 -23.538 15.644 1.00 64.38 104 PRO A C 1
ATOM 857 O O . PRO A 1 104 ? 25.921 -22.687 15.947 1.00 64.38 104 PRO A O 1
ATOM 860 N N . ARG A 1 105 ? 26.515 -24.851 15.668 1.00 69.06 105 ARG A N 1
ATOM 861 C CA . ARG A 1 105 ? 25.274 -25.432 16.174 1.00 69.06 105 ARG A CA 1
ATOM 862 C C . ARG A 1 105 ? 25.035 -24.858 17.569 1.00 69.06 105 ARG A C 1
ATOM 864 O O . ARG A 1 105 ? 25.815 -25.114 18.483 1.00 69.06 105 ARG A O 1
ATOM 871 N N . SER A 1 106 ? 23.982 -24.057 17.717 1.00 75.50 106 SER A N 1
ATOM 872 C CA . SER A 1 106 ? 23.540 -23.579 19.025 1.00 75.50 106 SER A CA 1
ATOM 873 C C . SER A 1 106 ? 23.288 -24.793 19.920 1.00 75.50 106 SER A C 1
ATOM 875 O O . SER A 1 106 ? 22.650 -25.742 19.443 1.00 75.50 106 SER A O 1
ATOM 877 N N . PRO A 1 107 ? 23.775 -24.795 21.174 1.00 77.12 107 PRO A N 1
ATOM 878 C CA . PRO A 1 107 ? 23.609 -25.943 22.045 1.00 77.12 107 PRO A CA 1
ATOM 879 C C . PRO A 1 107 ? 22.124 -26.239 22.224 1.00 77.12 107 PRO A C 1
ATOM 881 O O . PRO A 1 107 ? 21.301 -25.327 22.351 1.00 77.12 107 PRO A O 1
ATOM 884 N N . SER A 1 108 ? 21.776 -27.520 22.180 1.00 82.94 108 SER A N 1
ATOM 885 C CA . SER A 1 108 ? 20.387 -27.938 22.342 1.00 82.94 108 SER A CA 1
ATOM 886 C C . SER A 1 108 ? 19.899 -27.641 23.765 1.00 82.94 108 SER A C 1
ATOM 888 O O . SER A 1 108 ? 20.686 -27.568 24.709 1.00 82.94 108 SER A O 1
ATOM 890 N N . LEU A 1 109 ? 18.581 -27.501 23.947 1.00 74.75 109 LEU A N 1
ATOM 891 C CA . LEU A 1 109 ? 17.985 -27.329 25.281 1.00 74.75 109 LEU A CA 1
ATOM 892 C C . LEU A 1 109 ? 18.390 -28.454 26.250 1.00 74.75 109 LEU A C 1
ATOM 894 O O . LEU A 1 109 ? 18.564 -28.200 27.438 1.00 74.75 109 LEU A O 1
ATOM 898 N N . ALA A 1 110 ? 18.596 -29.670 25.736 1.00 79.62 110 ALA A N 1
ATOM 899 C CA . ALA A 1 110 ? 19.091 -30.798 26.517 1.00 79.62 110 ALA A CA 1
ATOM 900 C C . ALA A 1 110 ? 20.537 -30.578 27.002 1.00 79.62 110 ALA A C 1
ATOM 902 O O . ALA A 1 110 ? 20.830 -30.807 28.171 1.00 79.62 110 ALA A O 1
ATOM 903 N N . GLU A 1 111 ? 21.418 -30.063 26.140 1.00 80.25 111 GLU A N 1
ATOM 904 C CA . GLU A 1 111 ? 22.816 -29.752 26.481 1.00 80.25 111 GLU A CA 1
ATOM 905 C C . GLU A 1 111 ? 22.916 -28.596 27.495 1.00 80.25 111 GLU A C 1
ATOM 907 O O . GLU A 1 111 ? 23.761 -28.618 28.391 1.00 80.25 111 GLU A O 1
ATOM 912 N N . LEU A 1 112 ? 22.029 -27.599 27.396 1.00 79.25 112 LEU A N 1
ATOM 913 C CA . LEU A 1 112 ? 21.939 -26.506 28.371 1.00 79.25 112 LEU A CA 1
ATOM 914 C C . LEU A 1 112 ? 21.442 -26.995 29.738 1.00 79.25 112 LEU A C 1
ATOM 916 O O . LEU A 1 112 ? 22.010 -26.615 30.760 1.00 79.25 112 LEU A O 1
ATOM 920 N N . ALA A 1 113 ? 20.430 -27.866 29.763 1.00 78.88 113 ALA A N 1
ATOM 921 C CA . ALA A 1 113 ? 19.911 -28.445 31.002 1.00 78.88 113 ALA A CA 1
ATOM 922 C C . ALA A 1 113 ? 20.962 -29.304 31.724 1.00 78.88 113 ALA A C 1
ATOM 924 O O . ALA A 1 113 ? 21.055 -29.276 32.948 1.00 78.88 113 ALA A O 1
ATOM 925 N N . GLN A 1 114 ? 21.796 -30.024 30.972 1.00 81.38 114 GLN A N 1
ATOM 926 C CA . GLN A 1 114 ? 22.863 -30.856 31.529 1.00 81.38 114 GLN A CA 1
ATOM 927 C C . GLN A 1 114 ? 23.999 -30.023 32.142 1.00 81.38 114 GLN A C 1
ATOM 929 O O . GLN A 1 114 ? 24.569 -30.418 33.152 1.00 81.38 114 GLN A O 1
ATOM 934 N N . ARG A 1 115 ? 24.291 -28.843 31.575 1.00 79.19 115 ARG A N 1
ATOM 935 C CA . ARG A 1 115 ? 25.279 -27.889 32.111 1.00 79.19 115 ARG A CA 1
ATOM 936 C C . ARG A 1 115 ? 24.836 -27.173 33.385 1.00 79.19 115 ARG A C 1
ATOM 938 O O . ARG A 1 115 ? 25.691 -26.749 34.148 1.00 79.19 115 ARG A O 1
ATOM 945 N N . LEU A 1 116 ? 23.532 -26.990 33.580 1.00 77.94 116 LEU A N 1
ATOM 946 C CA . LEU A 1 116 ? 22.977 -26.274 34.735 1.00 77.94 116 LEU A CA 1
ATOM 947 C C . LEU A 1 116 ? 22.769 -27.172 35.964 1.00 77.94 116 LEU A C 1
ATOM 949 O O . LEU A 1 116 ? 22.544 -26.655 37.052 1.00 77.94 116 LEU A O 1
ATOM 953 N N . ASN A 1 117 ? 22.857 -28.492 35.790 1.00 70.25 117 ASN A N 1
ATOM 954 C CA . ASN A 1 117 ? 22.661 -29.487 36.847 1.00 70.25 117 ASN A CA 1
ATOM 955 C C . ASN A 1 117 ? 23.974 -30.168 37.290 1.00 70.25 117 ASN A C 1
ATOM 957 O O . ASN A 1 117 ? 23.923 -31.260 37.857 1.00 70.25 117 ASN A O 1
ATOM 961 N N . GLY A 1 118 ? 25.129 -29.559 36.992 1.00 60.56 118 GLY A N 1
ATOM 962 C CA . GLY A 1 118 ? 26.463 -30.016 37.400 1.00 60.56 118 GLY A CA 1
ATOM 963 C C . GLY A 1 118 ? 27.111 -29.090 38.415 1.00 60.56 118 GLY A C 1
ATOM 964 O O . GLY A 1 118 ? 26.853 -27.869 38.333 1.00 60.56 118 GLY A O 1
#

InterPro domains:
  IPR046454 Terminase large subunit GpA, endonuclease domain [PF20454] (2-73)

Mean predicted aligned error: 14.26 Å

Foldseek 3Di:
DPPPDDDPPDDDDDPPPDPCLVVQLVQWDFDDDPPDPPDTDIDGHPPHHNVNNVVVVVVVVVCVVVVVVPDDPVNVVVVVCVVVPDPPDPPDPPPPPPPPPPPPPDDDPVRVVVVVVD

Nearest PDB structures (foldseek):
  8ylj-assembly1_A  TM=3.468E-01  e=6.292E+00  Pectobacterium atrosepticum
  6eai-assembly1_B  TM=2.149E-01  e=7.226E+00  human respiratory syncytial virus

Sequence (118 aa):
MKLEARGIERWHYFREVRADYFEQITSEVKAPHKSIKYRLVWQLKSGRRNEALDGEVYALHAARAVRVHLMRPAQWAELERAVTQMTLFQEGTESAPVPSEVKPRSPSLAELAQRLNG

Radius of gyration: 25.13 Å; Cα contacts (8 Å, |Δi|>4): 49; chains: 1; bounding box: 52×46×62 Å

Solvent-accessible surface area (backbone atoms only — not comparable to full-atom values): 7763 Å² total; per-residue (Å²): 132,86,84,87,73,86,62,91,97,62,87,87,76,69,93,84,55,62,92,59,41,72,60,16,58,59,22,59,43,82,37,73,41,95,85,46,85,98,39,71,37,80,41,76,44,86,99,57,60,44,66,53,35,54,50,51,52,50,51,50,49,51,37,58,73,73,37,56,93,71,63,48,73,70,57,52,52,51,50,50,50,59,68,70,49,71,71,89,75,68,70,70,80,69,74,69,77,71,75,79,73,76,69,76,79,73,78,49,74,68,58,52,53,58,64,74,74,107